Protein AF-A0A178DG53-F1 (afdb_monomer_lite)

Secondary structure (DSSP, 8-state):
-----PPPPP-----------------------S----SSPPP-EEEEEPTTSSSEEEEEEEEETTEEEEEEEE-TTT-BEEEE-HHHHTTSB---EEE-TTT-BEEETTB--EEEEEEETTEEEEEE-TTSSSSTTTS-TT--EEE--PBP--------HHHHHHHHHHH--

Structure (mmCIF, N/CA/C/O backbone):
data_AF-A0A178DG53-F1
#
_entry.id   AF-A0A178DG53-F1
#
loop_
_atom_site.group_PDB
_atom_site.id
_atom_site.type_symbol
_atom_site.label_atom_id
_atom_site.label_alt_id
_atom_site.label_comp_id
_atom_site.label_asym_id
_atom_site.label_entity_id
_atom_site.label_seq_id
_atom_site.pdbx_PDB_ins_code
_atom_site.Cartn_x
_atom_site.Cartn_y
_atom_site.Cartn_z
_atom_site.occupancy
_atom_site.B_iso_or_equiv
_atom_site.auth_seq_id
_atom_site.auth_comp_id
_atom_site.auth_asym_id
_atom_site.auth_atom_id
_atom_site.pdbx_PDB_model_num
ATOM 1 N N . MET A 1 1 ? 10.105 5.126 13.133 1.00 26.83 1 MET A N 1
ATOM 2 C CA . MET A 1 1 ? 10.006 5.869 11.864 1.00 26.83 1 MET A CA 1
ATOM 3 C C . MET A 1 1 ? 8.728 5.407 11.200 1.00 26.83 1 MET A C 1
ATOM 5 O O . MET A 1 1 ? 8.677 4.265 10.771 1.00 26.83 1 MET A O 1
ATOM 9 N N . THR A 1 2 ? 7.690 6.233 11.236 1.00 26.70 2 THR A N 1
ATOM 10 C CA . THR A 1 2 ? 6.465 6.024 10.452 1.00 26.70 2 THR A CA 1
ATOM 11 C C . THR A 1 2 ? 6.746 6.598 9.076 1.00 26.70 2 THR A C 1
ATOM 13 O O . THR A 1 2 ? 7.286 7.706 9.007 1.00 26.70 2 THR A O 1
ATOM 16 N N . VAL A 1 3 ? 6.483 5.857 8.002 1.00 31.55 3 VAL A N 1
ATOM 17 C CA . VAL A 1 3 ? 6.685 6.402 6.661 1.00 31.55 3 VAL A CA 1
ATOM 18 C C . VAL A 1 3 ? 5.470 6.153 5.795 1.00 31.55 3 VAL A C 1
ATOM 20 O O . VAL A 1 3 ? 5.107 5.017 5.520 1.00 31.55 3 VAL A O 1
ATOM 23 N N . GLN A 1 4 ? 4.865 7.266 5.397 1.00 36.03 4 GLN A N 1
ATOM 24 C CA . GLN A 1 4 ? 3.565 7.343 4.756 1.00 36.03 4 GLN A CA 1
ATOM 25 C C . GLN A 1 4 ? 3.711 7.171 3.243 1.00 36.03 4 GLN A C 1
ATOM 27 O O . GLN A 1 4 ? 4.538 7.824 2.602 1.00 36.03 4 GLN A O 1
ATOM 32 N N . LEU A 1 5 ? 2.898 6.288 2.668 1.00 36.00 5 LEU A N 1
ATOM 33 C CA . LEU A 1 5 ? 2.701 6.169 1.225 1.00 36.00 5 LEU A CA 1
ATOM 34 C C . LEU A 1 5 ? 1.644 7.196 0.794 1.00 36.00 5 LEU A C 1
ATOM 36 O O . LEU A 1 5 ? 0.471 7.051 1.128 1.00 36.00 5 LEU A O 1
ATOM 40 N N . TYR A 1 6 ? 2.060 8.241 0.070 1.00 51.16 6 TYR A N 1
ATOM 41 C CA . TYR A 1 6 ? 1.148 9.266 -0.448 1.00 51.16 6 TYR A CA 1
ATOM 42 C C . TYR A 1 6 ? 0.534 8.843 -1.788 1.00 51.16 6 TYR A C 1
ATOM 44 O O . TYR A 1 6 ? 1.242 8.456 -2.722 1.00 51.16 6 TYR A O 1
ATOM 52 N N . VAL A 1 7 ? -0.791 8.959 -1.880 1.00 41.72 7 VAL A N 1
ATOM 53 C CA . VAL A 1 7 ? -1.563 8.795 -3.116 1.00 41.72 7 VAL A CA 1
ATOM 54 C C . VAL A 1 7 ? -1.573 10.125 -3.864 1.00 41.72 7 VAL A C 1
ATOM 56 O O . VAL A 1 7 ? -1.939 11.155 -3.302 1.00 41.72 7 VAL A O 1
ATOM 59 N N . ASP A 1 8 ? -1.168 10.086 -5.134 1.00 30.34 8 ASP A N 1
ATOM 60 C CA . ASP A 1 8 ? -1.105 11.248 -6.022 1.00 30.34 8 ASP A CA 1
ATOM 61 C C . ASP A 1 8 ? -2.437 12.020 -6.043 1.00 30.34 8 ASP A C 1
ATOM 63 O O . ASP A 1 8 ? -3.517 11.429 -5.933 1.00 30.34 8 ASP A O 1
ATOM 67 N N . LYS A 1 9 ? -2.376 13.349 -6.191 1.00 33.81 9 LYS A N 1
ATOM 68 C CA . LYS A 1 9 ? -3.584 14.189 -6.167 1.00 33.81 9 LYS A CA 1
ATOM 69 C C . LYS A 1 9 ? -4.544 13.707 -7.262 1.00 33.81 9 LYS A C 1
ATOM 71 O O . LYS A 1 9 ? -4.149 13.690 -8.432 1.00 33.81 9 LYS A O 1
ATOM 76 N N . PRO A 1 10 ? -5.804 13.353 -6.945 1.00 31.05 10 PRO A N 1
ATOM 77 C CA . PRO A 1 10 ? -6.752 12.974 -7.977 1.00 31.05 10 PRO A CA 1
ATOM 78 C C . PRO A 1 10 ? -6.948 14.162 -8.919 1.00 31.05 10 PRO A C 1
ATOM 80 O O . PRO A 1 10 ? -7.412 15.229 -8.513 1.00 31.05 10 PRO A O 1
ATOM 83 N N . VAL A 1 11 ? -6.602 13.980 -10.195 1.00 33.19 11 VAL A N 1
ATOM 84 C CA . VAL A 1 11 ? -7.032 14.897 -11.251 1.00 33.19 11 VAL A CA 1
ATOM 85 C C . VAL A 1 11 ? -8.534 14.697 -11.394 1.00 33.19 11 VAL A C 1
ATOM 87 O O . VAL A 1 11 ? -8.992 13.788 -12.090 1.00 33.19 11 VAL A O 1
ATOM 90 N N . ALA A 1 12 ? -9.312 15.513 -10.686 1.00 29.75 12 ALA A N 1
ATOM 91 C CA . ALA A 1 12 ? -10.741 15.601 -10.907 1.00 29.75 12 ALA A CA 1
ATOM 92 C C . ALA A 1 12 ? -10.950 16.049 -12.358 1.00 29.75 12 ALA A C 1
ATOM 94 O O . ALA A 1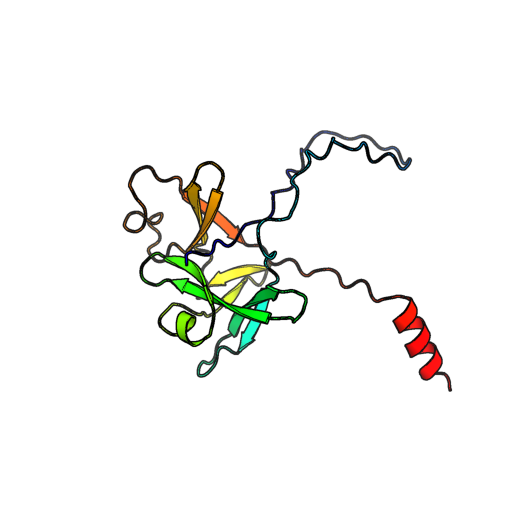 12 ? -10.722 17.207 -12.704 1.00 29.75 12 ALA A O 1
ATOM 95 N N . LYS A 1 13 ? -11.358 15.126 -13.234 1.00 29.92 13 LYS A N 1
ATOM 96 C CA . LYS A 1 13 ? -11.934 15.516 -14.519 1.00 29.92 13 LYS A CA 1
ATOM 97 C C . LYS A 1 13 ? -13.307 16.101 -14.216 1.00 29.92 13 LYS A C 1
ATOM 99 O O . LYS A 1 13 ? -14.271 15.350 -14.067 1.00 29.92 13 LYS A O 1
ATOM 104 N N . SER A 1 14 ? -13.385 17.423 -14.071 1.00 31.91 14 SER A N 1
ATOM 105 C CA . SER A 1 14 ? -14.669 18.113 -14.116 1.00 31.91 14 SER A CA 1
ATOM 106 C C . SER A 1 14 ? -15.311 17.823 -15.471 1.00 31.91 14 SER A C 1
ATOM 108 O O . SER A 1 14 ? -14.675 17.861 -16.526 1.00 31.91 14 SER A O 1
ATOM 110 N N . LYS A 1 15 ? -16.569 17.402 -15.415 1.00 34.69 15 LYS A N 1
ATOM 111 C CA . LYS A 1 15 ? -17.333 16.898 -16.546 1.00 34.69 15 LYS A CA 1
ATOM 112 C C . LYS A 1 15 ? -18.253 18.014 -17.020 1.00 34.69 15 LYS A C 1
ATOM 114 O O . LYS A 1 15 ? -19.454 17.903 -16.833 1.00 34.69 15 LYS A O 1
ATOM 119 N N . ASP A 1 16 ? -17.693 19.058 -17.623 1.00 32.97 16 ASP A N 1
ATOM 120 C CA . ASP A 1 16 ? -18.486 20.150 -18.191 1.00 32.97 16 ASP A CA 1
ATOM 121 C C . ASP A 1 16 ? -18.156 20.375 -19.674 1.00 32.97 16 ASP A C 1
ATOM 123 O O . ASP A 1 16 ? -17.147 20.965 -20.033 1.00 32.97 16 ASP A O 1
ATOM 127 N N . LEU A 1 17 ? -19.088 19.862 -20.485 1.00 33.03 17 LEU A N 1
ATOM 128 C CA . LEU A 1 17 ? -19.641 20.407 -21.731 1.00 33.03 17 LEU A CA 1
ATOM 129 C C . LEU A 1 17 ? -18.761 20.550 -22.992 1.00 33.03 17 LEU A C 1
ATOM 131 O O . LEU A 1 17 ? -17.672 21.102 -23.012 1.00 33.03 17 LEU A O 1
ATOM 135 N N . TYR A 1 18 ? -19.354 20.066 -24.088 1.00 38.34 18 TYR A N 1
ATOM 136 C CA . TYR A 1 18 ? -18.977 20.253 -25.487 1.00 38.34 18 TYR A CA 1
ATOM 137 C C . TYR A 1 18 ? -18.489 21.677 -25.814 1.00 38.34 18 TYR A C 1
ATOM 139 O O . TYR A 1 18 ? -19.268 22.623 -25.727 1.00 38.34 18 TYR A O 1
ATOM 147 N N . SER A 1 19 ? -17.278 21.793 -26.359 1.00 29.69 19 SER A N 1
ATOM 148 C CA . SER A 1 19 ? -17.009 22.705 -27.477 1.00 29.69 19 SER A CA 1
ATOM 149 C C . SER A 1 19 ? -15.801 22.209 -28.271 1.00 29.69 19 SER A C 1
ATOM 151 O O . SER A 1 19 ? -14.679 22.213 -27.767 1.00 29.69 19 SER A O 1
ATOM 153 N N . ASP A 1 20 ? -16.055 21.783 -29.509 1.00 41.28 20 ASP A N 1
ATOM 154 C CA . ASP A 1 20 ? -15.077 21.830 -30.599 1.00 41.28 20 ASP A CA 1
ATOM 155 C C . ASP A 1 20 ? -14.419 23.211 -30.610 1.00 41.28 20 ASP A C 1
ATOM 157 O O . ASP A 1 20 ? -15.155 24.189 -30.586 1.00 41.28 20 ASP A O 1
ATOM 161 N N . TYR A 1 21 ? -13.086 23.275 -30.624 1.00 32.78 21 TYR A N 1
ATOM 162 C CA . TYR A 1 21 ? -12.248 24.152 -31.457 1.00 32.78 21 TYR A CA 1
ATOM 163 C C . TYR A 1 21 ? -10.771 23.868 -31.129 1.00 32.78 21 TYR A C 1
ATOM 165 O O . TYR A 1 21 ? -10.319 24.045 -30.000 1.00 32.78 21 TYR A O 1
ATOM 173 N N . ASP A 1 22 ? -10.020 23.443 -32.145 1.00 42.69 22 ASP A N 1
ATOM 174 C CA . ASP A 1 22 ? -8.557 23.446 -32.168 1.00 42.69 22 ASP A CA 1
ATOM 175 C C . ASP A 1 22 ? -8.028 24.890 -32.100 1.00 42.69 22 ASP A C 1
ATOM 177 O O . ASP A 1 22 ? -8.204 25.626 -33.072 1.00 42.69 22 ASP A O 1
ATOM 181 N N . HIS A 1 23 ? -7.342 25.284 -31.019 1.00 43.16 23 HIS A N 1
ATOM 182 C CA . HIS A 1 23 ? -6.099 26.078 -31.076 1.00 43.16 23 HIS A CA 1
ATOM 183 C C . HIS A 1 23 ? -5.485 26.347 -29.687 1.00 43.16 23 HIS A C 1
ATOM 185 O O . HIS A 1 23 ? -6.093 26.985 -28.834 1.00 43.16 23 HIS A O 1
ATOM 191 N N . ASP A 1 24 ? -4.224 25.923 -29.587 1.00 36.84 24 ASP A N 1
ATOM 192 C CA . ASP A 1 24 ? -3.054 26.743 -29.238 1.00 36.84 24 ASP A CA 1
ATOM 193 C C . ASP A 1 24 ? -2.691 27.030 -27.769 1.00 36.84 24 ASP A C 1
ATOM 195 O O . ASP A 1 24 ? -3.513 27.318 -26.901 1.00 36.84 24 ASP A O 1
ATOM 199 N N . ASP A 1 25 ? -1.381 26.933 -27.546 1.00 45.12 25 ASP A N 1
ATOM 200 C CA . ASP A 1 25 ? -0.635 27.036 -26.299 1.00 45.12 25 ASP A CA 1
ATOM 201 C C . ASP A 1 25 ? -1.011 28.275 -25.470 1.00 45.12 25 ASP A C 1
ATOM 203 O O . ASP A 1 25 ? -0.624 29.403 -25.783 1.00 45.12 25 ASP A O 1
ATOM 207 N N . ASN A 1 26 ? -1.681 28.077 -24.332 1.00 33.91 26 ASN A N 1
ATOM 208 C CA . ASN A 1 26 ? -1.613 29.039 -23.234 1.00 33.91 26 ASN A CA 1
ATOM 209 C C . ASN A 1 26 ? -1.843 28.357 -21.883 1.00 33.91 26 ASN A C 1
ATOM 211 O O . ASN A 1 26 ? -2.934 28.371 -21.311 1.00 33.91 26 ASN A O 1
ATOM 215 N N . ASP A 1 27 ? -0.769 27.745 -21.391 1.00 39.91 27 ASP A N 1
ATOM 216 C CA . ASP A 1 27 ? -0.623 27.243 -20.030 1.00 39.91 27 ASP A CA 1
ATOM 217 C C . ASP A 1 27 ? -0.680 28.447 -19.064 1.00 39.91 27 ASP A C 1
ATOM 219 O O . ASP A 1 27 ? 0.328 29.092 -18.747 1.00 39.91 27 ASP A O 1
ATOM 223 N N . GLN A 1 28 ? -1.893 28.827 -18.653 1.00 35.84 28 GLN A N 1
ATOM 224 C CA . GLN A 1 28 ? -2.099 29.852 -17.636 1.00 35.84 28 GLN A CA 1
ATOM 225 C C . GLN A 1 28 ? -1.547 29.336 -16.307 1.00 35.84 28 GLN A C 1
ATOM 227 O O . GLN A 1 28 ? -2.169 28.546 -15.598 1.00 35.84 28 GLN A O 1
ATOM 232 N N . ARG A 1 29 ? -0.336 29.807 -15.996 1.00 39.06 29 ARG A N 1
ATOM 233 C CA . ARG A 1 29 ? 0.358 29.652 -14.718 1.00 39.06 29 ARG A CA 1
ATOM 234 C C . ARG A 1 29 ? -0.565 30.045 -13.566 1.00 39.06 29 ARG A C 1
ATOM 236 O O . ARG A 1 29 ? -0.737 31.226 -13.277 1.00 39.06 29 ARG A O 1
ATOM 243 N N . TYR A 1 30 ? -1.087 29.049 -12.863 1.00 41.66 30 TYR A N 1
ATOM 244 C CA . TYR A 1 30 ? -1.502 29.232 -11.481 1.00 41.66 30 TYR A CA 1
ATOM 245 C C . TYR A 1 30 ? -0.238 29.459 -10.655 1.00 41.66 30 TYR A C 1
ATOM 247 O O . TYR A 1 30 ? 0.687 28.648 -10.694 1.00 41.66 30 TYR A O 1
ATOM 255 N N . GLU A 1 31 ? -0.176 30.603 -9.977 1.00 36.62 31 GLU A N 1
ATOM 256 C CA . GLU A 1 31 ? 0.952 31.010 -9.149 1.00 36.62 31 GLU A CA 1
ATOM 257 C C . GLU A 1 31 ? 1.290 29.911 -8.138 1.00 36.62 31 GLU A C 1
ATOM 259 O O . GLU A 1 31 ? 0.572 29.640 -7.176 1.00 36.62 31 GLU A O 1
ATOM 264 N N . GLN A 1 32 ? 2.405 29.246 -8.420 1.00 39.06 32 GLN A N 1
ATOM 265 C CA . GLN A 1 32 ? 3.009 28.209 -7.613 1.00 39.06 32 GLN A CA 1
ATOM 266 C C . GLN A 1 32 ? 3.503 28.860 -6.321 1.00 39.06 32 GLN A C 1
ATOM 268 O O . GLN A 1 32 ? 4.565 29.482 -6.291 1.00 39.06 32 GLN A O 1
ATOM 273 N N . SER A 1 33 ? 2.705 28.767 -5.255 1.00 37.75 33 SER A N 1
ATOM 274 C CA . SER A 1 33 ? 3.128 29.161 -3.914 1.00 37.75 33 SER A CA 1
ATOM 275 C C . SER A 1 33 ? 4.429 28.431 -3.578 1.00 37.75 33 SER A C 1
ATOM 277 O O . SER A 1 33 ? 4.476 27.200 -3.576 1.00 37.75 33 SER A O 1
ATOM 279 N N . ALA A 1 34 ? 5.483 29.213 -3.359 1.00 45.88 34 ALA A N 1
ATOM 280 C CA . ALA A 1 34 ? 6.862 28.782 -3.217 1.00 45.88 34 ALA A CA 1
ATOM 281 C C . ALA A 1 34 ? 7.108 28.033 -1.897 1.00 45.88 34 ALA A C 1
ATOM 283 O O . ALA A 1 34 ? 7.603 28.617 -0.943 1.00 45.88 34 ALA A O 1
ATOM 284 N N . ASP A 1 35 ? 6.750 26.748 -1.869 1.00 45.16 35 ASP A N 1
ATOM 285 C CA . ASP A 1 35 ? 7.487 25.694 -1.156 1.00 45.16 35 ASP A CA 1
ATOM 286 C C . ASP A 1 35 ? 7.069 24.310 -1.701 1.00 45.16 35 ASP A C 1
ATOM 288 O O . ASP A 1 35 ? 6.507 23.459 -1.018 1.00 45.16 35 ASP A O 1
ATOM 292 N N . THR A 1 36 ? 7.226 24.105 -3.014 1.00 51.62 36 THR A N 1
ATOM 293 C CA . THR A 1 36 ? 6.789 22.879 -3.709 1.00 51.62 36 THR A CA 1
ATOM 294 C C . THR A 1 36 ? 7.914 21.858 -3.848 1.00 51.62 36 THR A C 1
ATOM 296 O O . THR A 1 36 ? 8.099 21.296 -4.929 1.00 51.62 36 THR A O 1
ATOM 299 N N . SER A 1 37 ? 8.700 21.625 -2.798 1.00 49.12 37 SER A N 1
ATOM 300 C CA . SER A 1 37 ? 9.499 20.397 -2.779 1.00 49.12 37 SER A CA 1
ATOM 301 C C . SER A 1 37 ? 8.526 19.234 -2.565 1.00 49.12 37 SER A C 1
ATOM 303 O O . SER A 1 37 ? 7.797 19.257 -1.571 1.00 49.12 37 SER A O 1
ATOM 305 N N . PRO A 1 38 ? 8.431 18.254 -3.485 1.00 56.22 38 PRO A N 1
ATOM 306 C CA . PRO A 1 38 ? 7.580 17.094 -3.263 1.00 56.22 38 PRO A CA 1
ATOM 307 C C . PRO A 1 38 ? 7.985 16.433 -1.944 1.00 56.22 38 PRO A C 1
ATOM 309 O O . PRO A 1 38 ? 9.160 16.155 -1.705 1.00 56.22 38 PRO A O 1
ATOM 312 N N . PHE A 1 39 ? 7.012 16.253 -1.053 1.00 63.56 39 PHE A N 1
ATOM 313 C CA . PHE A 1 39 ? 7.248 15.614 0.232 1.00 63.5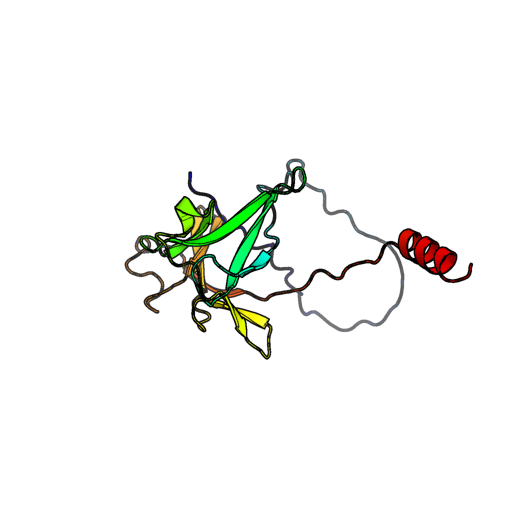6 39 PHE A CA 1
ATOM 314 C C . PHE A 1 39 ? 7.417 14.109 -0.002 1.00 63.56 39 PHE A C 1
ATOM 316 O O . PHE A 1 39 ? 6.445 13.400 -0.250 1.00 63.56 39 PHE A O 1
ATOM 323 N N . GLY A 1 40 ? 8.663 13.635 0.046 1.00 75.94 40 GLY A N 1
ATOM 324 C CA . GLY A 1 40 ? 9.004 12.222 -0.125 1.00 75.94 40 GLY A CA 1
ATOM 325 C C . GLY A 1 40 ? 9.249 11.786 -1.574 1.00 75.94 40 GLY A C 1
ATOM 326 O O . GLY A 1 40 ? 9.299 12.593 -2.503 1.00 75.94 40 GLY A O 1
ATOM 327 N N . HIS A 1 41 ? 9.456 10.478 -1.747 1.00 83.69 41 HIS A N 1
ATOM 328 C CA . HIS A 1 41 ? 9.710 9.839 -3.039 1.00 83.69 41 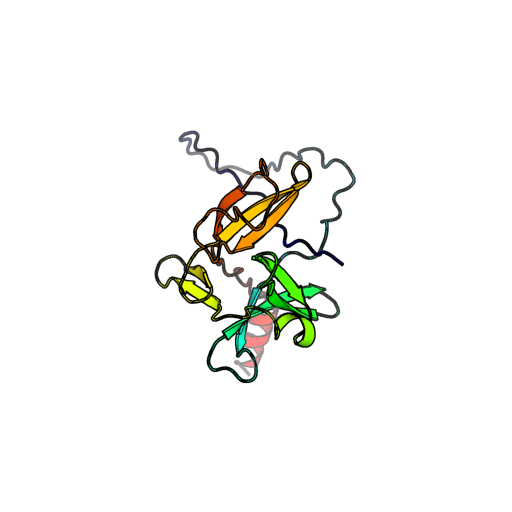HIS A CA 1
ATOM 329 C C . HIS A 1 41 ? 8.394 9.256 -3.602 1.00 83.69 41 HIS A C 1
ATOM 331 O O . HIS A 1 41 ? 7.716 8.516 -2.883 1.00 83.69 41 HIS A O 1
ATOM 337 N N . PRO A 1 42 ? 7.989 9.592 -4.844 1.00 86.56 42 PRO A N 1
ATOM 338 C CA . PRO A 1 42 ? 6.759 9.070 -5.433 1.00 86.56 42 PRO A CA 1
ATOM 339 C C . PRO A 1 42 ? 6.801 7.556 -5.630 1.00 86.56 42 PRO A C 1
ATOM 341 O O . PRO A 1 42 ? 7.740 7.028 -6.222 1.00 86.56 42 PRO A O 1
ATOM 344 N N . PHE A 1 43 ? 5.720 6.870 -5.257 1.00 87.81 43 PHE A N 1
ATOM 345 C CA . PHE A 1 43 ? 5.597 5.432 -5.474 1.00 87.81 43 PHE A CA 1
ATOM 346 C C . PHE A 1 43 ? 5.881 5.043 -6.937 1.00 87.81 43 PHE A C 1
ATOM 348 O O . PHE A 1 43 ? 5.229 5.520 -7.873 1.00 87.81 43 PHE A O 1
ATOM 355 N N . ALA A 1 44 ? 6.836 4.136 -7.135 1.00 88.19 44 ALA A N 1
ATOM 356 C CA . ALA A 1 44 ? 7.165 3.554 -8.430 1.00 88.19 44 ALA A CA 1
ATOM 357 C C . ALA A 1 44 ? 7.305 2.036 -8.273 1.00 88.19 44 ALA A C 1
ATOM 359 O O . ALA A 1 44 ? 8.394 1.504 -8.054 1.00 88.19 44 ALA A O 1
ATOM 360 N N . GLY A 1 45 ? 6.151 1.370 -8.333 1.00 90.31 45 GLY A N 1
ATOM 361 C CA . GLY A 1 45 ? 5.995 -0.042 -8.015 1.00 90.31 45 GLY A CA 1
ATOM 362 C C . GLY A 1 45 ? 6.510 -1.013 -9.081 1.00 90.31 45 GLY A C 1
ATOM 363 O O . GLY A 1 45 ? 6.256 -0.819 -10.271 1.00 90.31 45 GLY A O 1
ATOM 364 N N . TYR A 1 46 ? 7.130 -2.108 -8.643 1.00 91.69 46 TYR A N 1
ATOM 365 C CA . TYR A 1 46 ? 7.464 -3.281 -9.457 1.00 91.69 46 TYR A CA 1
ATOM 366 C C . TYR A 1 46 ? 7.075 -4.560 -8.715 1.00 91.69 46 TYR A C 1
ATOM 368 O O . TYR A 1 46 ? 7.225 -4.640 -7.496 1.00 91.69 46 TYR A O 1
ATOM 376 N N . PHE A 1 47 ? 6.629 -5.573 -9.454 1.00 94.81 47 PHE A N 1
ATOM 377 C CA . PHE A 1 47 ? 6.465 -6.922 -8.918 1.00 94.81 47 PHE A CA 1
ATOM 378 C C . PHE A 1 47 ? 7.789 -7.667 -9.053 1.00 94.81 47 PHE A C 1
ATOM 380 O O . PHE A 1 47 ? 8.415 -7.631 -10.114 1.00 94.81 47 PHE A O 1
ATOM 387 N N . LEU A 1 48 ? 8.231 -8.307 -7.975 1.00 96.38 48 LEU A N 1
ATOM 388 C CA . LEU A 1 48 ? 9.417 -9.159 -7.955 1.00 96.38 48 LEU A CA 1
ATOM 389 C C . LEU A 1 48 ? 9.093 -10.450 -7.197 1.00 96.38 48 LEU A C 1
ATOM 391 O O . LEU A 1 48 ? 8.338 -10.394 -6.226 1.00 96.38 48 LEU A O 1
ATOM 395 N N . PRO A 1 49 ? 9.692 -11.602 -7.552 1.00 97.81 49 PRO A N 1
ATOM 396 C CA . PRO A 1 49 ? 9.543 -12.824 -6.767 1.00 97.81 49 PRO A CA 1
ATOM 397 C C . PRO A 1 49 ? 9.895 -12.572 -5.299 1.00 97.81 49 PRO A C 1
ATOM 399 O O . PRO A 1 49 ? 11.014 -12.144 -4.995 1.00 97.81 49 PRO A O 1
ATOM 402 N N . TYR A 1 50 ? 8.952 -12.816 -4.384 1.00 97.38 50 TYR A N 1
ATOM 403 C CA . TYR A 1 50 ? 9.237 -12.633 -2.968 1.00 97.38 50 TYR A CA 1
ATOM 404 C C . TYR A 1 50 ? 10.084 -13.818 -2.482 1.00 97.38 50 TYR A C 1
ATOM 406 O O . TYR A 1 50 ? 9.702 -14.976 -2.699 1.00 97.38 50 TYR A O 1
ATOM 414 N N . PRO A 1 51 ? 11.242 -13.581 -1.849 1.00 96.06 51 PRO A N 1
ATOM 415 C CA . PRO A 1 51 ? 12.168 -14.661 -1.543 1.00 96.06 51 PRO A CA 1
ATOM 416 C C . PRO A 1 51 ? 11.571 -15.763 -0.661 1.00 96.06 51 PRO A C 1
ATOM 418 O O . PRO A 1 51 ? 10.807 -15.482 0.258 1.00 96.06 51 PRO A O 1
ATOM 421 N N . ASP A 1 52 ? 11.982 -17.007 -0.911 1.00 95.44 52 ASP A N 1
ATOM 422 C CA . ASP A 1 52 ? 11.529 -18.207 -0.186 1.00 95.44 52 ASP A CA 1
ATOM 423 C C . ASP A 1 52 ? 10.013 -18.465 -0.268 1.00 95.44 52 ASP A C 1
ATOM 425 O O . ASP A 1 52 ? 9.449 -19.231 0.515 1.00 95.44 52 ASP A O 1
ATOM 429 N N . THR A 1 53 ? 9.343 -17.867 -1.255 1.00 95.81 53 THR A N 1
ATOM 430 C CA . THR A 1 53 ? 7.922 -18.082 -1.538 1.00 95.81 53 THR A CA 1
ATOM 431 C C . THR A 1 53 ? 7.703 -18.421 -3.012 1.00 95.81 53 THR A C 1
ATOM 433 O O . THR A 1 53 ? 8.636 -18.438 -3.815 1.00 95.81 53 THR A O 1
ATOM 436 N N . LYS A 1 54 ? 6.457 -18.739 -3.372 1.00 96.62 54 LYS A N 1
ATOM 437 C CA . LYS A 1 54 ? 6.046 -19.007 -4.761 1.00 96.62 54 LYS A CA 1
ATOM 438 C C . LYS A 1 54 ? 5.313 -17.829 -5.407 1.00 96.62 54 LYS A C 1
ATOM 440 O O . LYS A 1 54 ? 4.842 -17.974 -6.530 1.00 96.62 54 LYS A O 1
ATOM 445 N N . TYR A 1 55 ? 5.167 -16.719 -4.689 1.00 97.00 55 TYR A N 1
ATOM 446 C CA . TYR A 1 55 ? 4.392 -15.565 -5.123 1.00 97.00 55 TYR A CA 1
ATOM 447 C C . TYR A 1 55 ? 5.292 -14.354 -5.381 1.00 97.00 55 TYR A C 1
ATOM 449 O O . TYR A 1 55 ? 6.471 -14.332 -5.016 1.00 97.00 55 TYR A O 1
ATOM 457 N N . GLU A 1 56 ? 4.718 -13.330 -6.004 1.00 97.12 56 GLU A N 1
ATOM 458 C CA . GLU A 1 56 ? 5.369 -12.038 -6.185 1.00 97.12 56 GLU A CA 1
ATOM 459 C C . GLU A 1 56 ? 5.052 -11.092 -5.023 1.00 97.12 56 GLU A C 1
ATOM 461 O O . GLU A 1 56 ? 3.925 -11.024 -4.521 1.00 97.12 56 GLU A O 1
ATOM 466 N N . GLY A 1 57 ? 6.083 -10.381 -4.580 1.00 97.88 57 GLY A N 1
ATOM 467 C CA . GLY A 1 57 ? 5.967 -9.237 -3.696 1.00 97.88 57 GLY A CA 1
ATOM 468 C C . GLY A 1 57 ? 5.966 -7.938 -4.497 1.00 97.88 57 GLY A C 1
ATOM 469 O O . GLY A 1 57 ? 6.362 -7.908 -5.663 1.00 97.88 57 GLY A O 1
ATOM 470 N N . LEU A 1 58 ? 5.573 -6.849 -3.847 1.00 97.50 58 LEU A N 1
ATOM 471 C CA . LEU A 1 58 ? 5.620 -5.507 -4.415 1.00 97.50 58 LEU A CA 1
ATOM 472 C C . LEU A 1 58 ? 6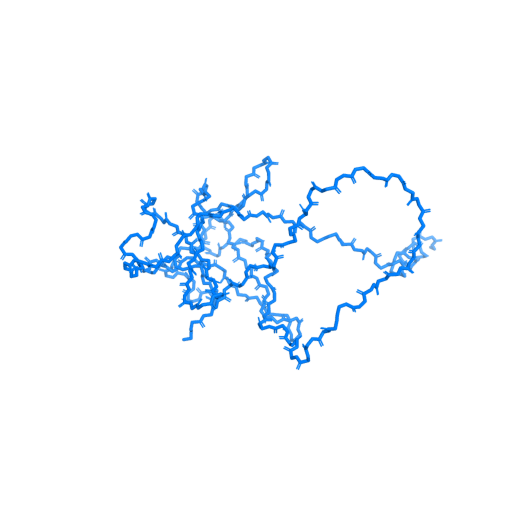.821 -4.752 -3.838 1.00 97.50 58 LEU A C 1
ATOM 474 O O . LEU A 1 58 ? 7.065 -4.790 -2.634 1.00 97.50 58 LEU A O 1
ATOM 478 N N . VAL A 1 59 ? 7.573 -4.056 -4.683 1.00 96.44 59 VAL A N 1
ATOM 479 C CA . VAL A 1 59 ? 8.629 -3.121 -4.268 1.00 96.44 59 VAL A CA 1
ATOM 480 C C . VAL A 1 59 ? 8.354 -1.741 -4.843 1.00 96.44 59 VAL A C 1
ATOM 482 O O . VAL A 1 59 ? 7.745 -1.645 -5.901 1.00 96.44 59 VAL A O 1
ATOM 485 N N . SER A 1 60 ? 8.840 -0.684 -4.197 1.00 94.00 60 SER A N 1
ATOM 486 C CA . SER A 1 60 ? 8.891 0.668 -4.769 1.00 94.00 60 SER A CA 1
ATOM 487 C C . SER A 1 60 ? 10.300 1.223 -4.687 1.00 94.00 60 SER A C 1
ATOM 489 O O . SER A 1 60 ? 11.041 0.891 -3.756 1.00 94.00 60 SER A O 1
ATOM 491 N N . THR A 1 61 ? 10.658 2.110 -5.616 1.00 91.88 61 THR A N 1
ATOM 492 C CA . THR A 1 61 ? 11.813 2.979 -5.386 1.00 91.88 61 THR A CA 1
ATOM 493 C C . THR A 1 61 ? 11.556 3.916 -4.205 1.00 91.88 61 THR A C 1
ATOM 495 O O . THR A 1 61 ? 10.408 4.237 -3.892 1.00 91.88 61 THR A O 1
ATOM 498 N N . ILE A 1 62 ? 12.639 4.281 -3.518 1.00 88.12 62 ILE A N 1
ATOM 499 C CA . ILE A 1 62 ? 12.666 5.267 -2.419 1.00 88.12 62 ILE A CA 1
ATOM 500 C C . ILE A 1 62 ? 13.677 6.398 -2.673 1.00 88.12 62 ILE A C 1
ATOM 502 O O . ILE A 1 62 ? 13.782 7.344 -1.899 1.00 88.12 62 ILE A O 1
ATOM 506 N N . SER A 1 63 ? 14.471 6.255 -3.731 1.00 87.38 63 SER A N 1
ATOM 507 C CA . SER A 1 63 ? 15.505 7.174 -4.189 1.00 87.38 63 SER A CA 1
ATOM 508 C C . SER A 1 63 ? 15.729 6.895 -5.669 1.00 87.38 63 SER A C 1
ATOM 510 O O . SER A 1 63 ? 15.715 5.727 -6.068 1.00 87.38 63 SER A O 1
ATOM 512 N N . ASP A 1 64 ? 15.930 7.944 -6.465 1.00 83.88 64 ASP A N 1
ATOM 513 C CA . ASP A 1 64 ? 16.241 7.811 -7.892 1.00 83.88 64 ASP A CA 1
ATOM 514 C C . ASP A 1 64 ? 17.754 7.661 -8.135 1.00 83.88 64 ASP A C 1
ATOM 516 O O . ASP A 1 64 ? 18.151 6.952 -9.058 1.00 83.88 64 ASP A O 1
ATOM 520 N N . ASP A 1 65 ? 18.598 8.268 -7.288 1.00 86.50 65 ASP A N 1
ATOM 521 C CA . ASP A 1 65 ? 20.061 8.212 -7.402 1.00 86.50 65 ASP A CA 1
ATOM 522 C C . ASP A 1 65 ? 20.764 8.241 -6.018 1.00 86.50 65 ASP A C 1
ATOM 524 O O . ASP A 1 65 ? 20.730 9.270 -5.339 1.00 86.50 65 ASP A O 1
ATOM 528 N N . PRO A 1 66 ? 21.385 7.132 -5.559 1.00 85.81 66 PRO A N 1
ATOM 529 C CA . PRO A 1 66 ? 21.356 5.819 -6.195 1.00 85.81 66 PRO A CA 1
ATOM 530 C C . PRO A 1 66 ? 19.939 5.223 -6.144 1.00 85.81 66 PRO A C 1
ATOM 532 O O . PRO A 1 66 ? 19.210 5.458 -5.169 1.00 85.81 66 PRO A O 1
ATOM 535 N N . PRO A 1 67 ? 19.540 4.430 -7.154 1.00 83.81 67 PRO A N 1
ATOM 536 C CA . PRO A 1 67 ? 18.248 3.769 -7.142 1.00 83.81 67 PRO A CA 1
ATOM 537 C C . PRO A 1 67 ? 18.211 2.736 -6.016 1.00 83.81 67 PRO A C 1
ATOM 539 O O . PRO A 1 67 ? 18.996 1.786 -5.990 1.00 83.81 67 PRO A O 1
ATOM 542 N N . MET A 1 68 ? 17.286 2.924 -5.081 1.00 90.31 68 MET A N 1
ATOM 543 C CA . MET A 1 68 ? 17.069 2.017 -3.954 1.00 90.31 68 MET A CA 1
ATOM 544 C C . MET A 1 68 ? 15.626 1.539 -3.952 1.00 90.31 68 MET A C 1
ATOM 546 O O . MET A 1 68 ? 14.718 2.335 -4.185 1.00 90.31 68 MET A O 1
ATOM 550 N N . LEU A 1 69 ? 15.427 0.252 -3.664 1.00 94.00 69 LEU A N 1
ATOM 551 C CA . LEU A 1 69 ? 14.119 -0.394 -3.603 1.00 94.00 69 LEU A CA 1
ATOM 552 C C . LEU A 1 69 ? 13.823 -0.857 -2.179 1.00 94.00 69 LEU A C 1
ATOM 554 O O . LEU A 1 69 ? 14.679 -1.468 -1.541 1.00 94.00 69 LEU A O 1
ATOM 558 N N . ASN A 1 70 ? 12.589 -0.643 -1.737 1.00 96.94 70 ASN A N 1
ATOM 559 C CA . ASN A 1 70 ? 12.046 -1.240 -0.523 1.00 96.94 70 ASN A CA 1
ATOM 560 C C . ASN A 1 70 ? 10.836 -2.113 -0.857 1.00 96.94 70 ASN A C 1
ATOM 562 O O . ASN A 1 70 ? 10.080 -1.813 -1.782 1.00 96.94 70 ASN A O 1
ATOM 566 N N . TRP A 1 71 ? 10.651 -3.182 -0.084 1.00 97.88 71 TRP A N 1
ATOM 567 C CA . TRP A 1 71 ? 9.456 -4.021 -0.143 1.00 97.88 71 TRP A CA 1
ATOM 568 C C . TRP A 1 71 ? 8.270 -3.269 0.421 1.00 97.88 71 TRP A C 1
ATOM 570 O O . TRP A 1 71 ? 8.412 -2.620 1.451 1.00 97.88 71 TRP A O 1
ATOM 580 N N . ILE A 1 72 ? 7.119 -3.415 -0.221 1.00 98.12 72 ILE A N 1
ATOM 581 C CA . ILE A 1 72 ? 5.820 -2.972 0.267 1.00 98.12 72 ILE A CA 1
ATOM 582 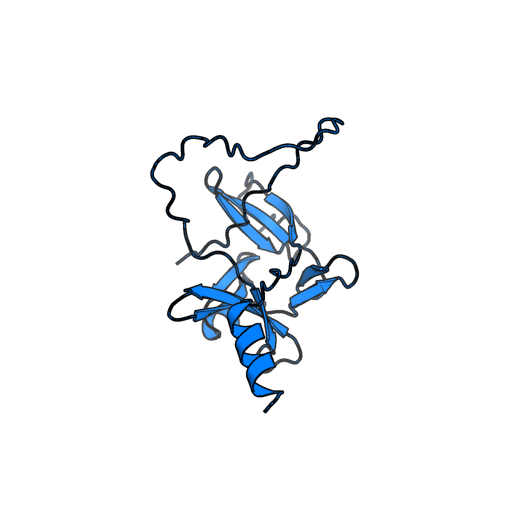C C . ILE A 1 72 ? 5.147 -4.147 0.973 1.00 98.12 72 ILE A C 1
ATOM 584 O O . ILE A 1 72 ? 5.130 -5.270 0.459 1.00 98.12 72 ILE A O 1
ATOM 588 N N . TYR A 1 73 ? 4.612 -3.903 2.161 1.00 98.12 73 TYR A N 1
ATOM 589 C CA . TYR A 1 73 ? 3.992 -4.929 2.993 1.00 98.12 73 TYR A CA 1
ATOM 590 C C . TYR A 1 73 ? 2.894 -4.328 3.867 1.00 98.12 73 TYR A C 1
ATOM 592 O O . TYR A 1 73 ? 2.902 -3.131 4.136 1.00 98.12 73 TYR A O 1
ATOM 600 N N . ILE A 1 74 ? 1.965 -5.160 4.336 1.00 98.38 74 ILE A N 1
ATOM 601 C CA . ILE A 1 74 ? 0.975 -4.752 5.337 1.00 98.38 74 ILE A CA 1
ATOM 602 C C . ILE A 1 74 ? 1.519 -5.086 6.711 1.00 98.38 74 ILE A C 1
ATOM 604 O O . ILE A 1 74 ? 1.801 -6.253 6.998 1.00 98.38 74 ILE A O 1
ATOM 608 N N . ASP A 1 75 ? 1.651 -4.084 7.571 1.00 97.94 75 ASP A N 1
ATOM 609 C CA . ASP A 1 75 ? 1.956 -4.310 8.977 1.00 97.94 75 ASP A CA 1
ATOM 610 C C . ASP A 1 75 ? 0.838 -5.144 9.613 1.00 97.94 75 ASP A C 1
ATOM 612 O O . ASP A 1 75 ? -0.310 -4.715 9.691 1.00 97.94 75 ASP A O 1
ATOM 616 N N . LYS A 1 76 ? 1.150 -6.350 10.091 1.00 96.75 76 LYS A N 1
ATOM 617 C CA . LYS A 1 76 ? 0.114 -7.268 10.599 1.00 96.75 76 LYS A CA 1
ATOM 618 C C . LYS A 1 76 ? -0.573 -6.781 11.880 1.00 96.75 76 LYS A C 1
ATOM 620 O O . LYS A 1 76 ? -1.577 -7.358 12.293 1.00 96.75 76 LYS A O 1
ATOM 625 N N . GLN A 1 77 ? 0.007 -5.798 12.569 1.00 95.62 77 GLN A N 1
ATOM 626 C CA . GLN A 1 77 ? -0.527 -5.262 13.816 1.00 95.62 77 GLN A CA 1
ATOM 627 C C . GLN A 1 77 ? -1.477 -4.105 13.513 1.00 95.62 77 GLN A C 1
ATOM 629 O O . GLN A 1 77 ? -2.614 -4.133 13.992 1.00 95.62 77 GLN A O 1
ATOM 634 N N . THR A 1 78 ? -1.028 -3.141 12.701 1.00 95.69 78 THR A N 1
ATOM 635 C CA . THR A 1 78 ? -1.762 -1.893 12.420 1.00 95.69 78 THR A CA 1
ATOM 636 C C . THR A 1 78 ? -2.582 -1.915 11.137 1.00 95.69 78 THR A C 1
ATOM 638 O O . THR A 1 78 ? -3.466 -1.081 10.992 1.00 95.69 78 THR A O 1
ATOM 641 N N . TYR A 1 79 ? -2.299 -2.844 10.226 1.00 97.94 79 TYR A N 1
ATOM 642 C CA . TYR A 1 79 ? -2.855 -2.912 8.870 1.00 97.94 79 TYR A CA 1
ATOM 643 C C . TYR A 1 79 ? -2.454 -1.764 7.936 1.00 97.94 79 TYR A C 1
ATOM 645 O O . TYR A 1 79 ? -2.956 -1.656 6.820 1.00 97.94 79 TYR A O 1
ATOM 653 N N . GLU A 1 80 ? -1.494 -0.944 8.351 1.00 97.62 80 GLU A N 1
ATOM 654 C CA . GLU A 1 80 ? -0.898 0.091 7.510 1.00 97.62 80 GLU A CA 1
ATOM 655 C C . GLU A 1 80 ? -0.077 -0.556 6.386 1.00 97.62 80 GLU A C 1
ATOM 657 O O . GLU A 1 80 ? 0.709 -1.483 6.624 1.00 97.62 80 GLU A O 1
ATOM 662 N N . VAL A 1 81 ? -0.222 -0.047 5.161 1.00 97.50 81 VAL A N 1
ATOM 663 C CA . VAL A 1 81 ? 0.695 -0.365 4.066 1.00 97.50 81 VAL A CA 1
ATOM 664 C C . VAL A 1 81 ? 1.999 0.376 4.336 1.00 97.50 81 VAL A C 1
ATOM 666 O O . VAL A 1 81 ? 2.057 1.602 4.290 1.00 97.50 81 VAL A O 1
ATOM 669 N N . LYS A 1 82 ? 3.063 -0.375 4.599 1.00 96.31 82 LYS A N 1
ATOM 670 C CA . LYS A 1 82 ? 4.400 0.139 4.888 1.00 96.31 82 LYS A CA 1
ATOM 671 C C . LYS A 1 82 ? 5.382 -0.271 3.815 1.00 96.31 82 LYS A C 1
ATOM 673 O O . LYS A 1 82 ? 5.103 -1.103 2.950 1.00 96.31 82 LYS A O 1
ATOM 678 N N . TYR A 1 83 ? 6.576 0.297 3.916 1.00 95.69 83 TYR A N 1
ATOM 679 C CA . TYR A 1 83 ? 7.703 -0.128 3.118 1.00 95.69 83 TYR A CA 1
ATOM 680 C C . TYR A 1 83 ? 8.979 -0.257 3.948 1.00 95.69 83 TYR A C 1
ATOM 682 O O . TYR A 1 83 ? 9.142 0.400 4.975 1.00 95.69 83 TYR A O 1
ATOM 690 N N . GLY A 1 84 ? 9.900 -1.114 3.518 1.00 95.81 84 GLY A N 1
ATOM 691 C CA . GLY A 1 84 ? 11.160 -1.313 4.230 1.00 95.81 84 GLY A CA 1
ATOM 692 C C . GLY A 1 84 ? 12.059 -2.377 3.623 1.00 95.81 84 GLY A C 1
ATOM 693 O O . GLY A 1 84 ? 11.802 -2.908 2.537 1.00 95.81 84 GLY A O 1
ATOM 694 N N . LEU A 1 85 ? 13.129 -2.698 4.348 1.00 96.44 85 LEU A N 1
ATOM 695 C CA . LEU A 1 85 ? 14.016 -3.786 3.969 1.00 96.44 85 LEU A CA 1
ATOM 696 C C . LEU A 1 85 ? 13.299 -5.124 4.152 1.00 96.44 85 LEU A C 1
ATOM 698 O O . LEU A 1 85 ? 12.299 -5.247 4.861 1.00 96.44 85 LEU A O 1
ATOM 702 N N . ARG A 1 86 ? 13.855 -6.177 3.549 1.00 95.81 86 ARG A N 1
ATOM 703 C CA . ARG A 1 86 ? 13.294 -7.528 3.669 1.00 95.81 86 ARG A CA 1
ATOM 704 C C . ARG A 1 86 ? 13.122 -7.963 5.129 1.00 95.81 86 ARG A C 1
ATOM 706 O O . ARG A 1 86 ? 12.125 -8.597 5.446 1.00 95.81 86 ARG A O 1
ATOM 713 N N . VAL A 1 87 ? 14.080 -7.634 5.997 1.00 96.94 87 VAL A N 1
ATOM 714 C CA . VAL A 1 87 ? 14.043 -8.018 7.418 1.00 96.94 87 VAL A CA 1
ATOM 715 C C . VAL A 1 87 ? 12.849 -7.404 8.160 1.00 96.94 87 VAL A C 1
ATOM 717 O O . VAL A 1 87 ? 12.304 -8.044 9.054 1.00 96.94 87 VAL A O 1
ATOM 720 N N . ASP A 1 88 ? 12.401 -6.220 7.736 1.00 95.88 88 ASP A N 1
ATOM 721 C CA . ASP A 1 88 ? 11.239 -5.525 8.301 1.00 95.88 88 ASP A CA 1
ATOM 722 C C . ASP A 1 88 ? 9.927 -6.042 7.693 1.00 95.88 88 ASP A C 1
ATOM 724 O O . ASP A 1 88 ? 8.909 -6.156 8.376 1.00 95.88 88 ASP A O 1
ATOM 728 N N . ALA A 1 89 ? 9.955 -6.395 6.405 1.00 97.12 89 ALA A N 1
ATOM 729 C CA . ALA A 1 89 ? 8.796 -6.891 5.669 1.00 97.12 89 ALA A CA 1
ATOM 730 C C . ALA A 1 89 ? 8.444 -8.349 6.013 1.00 97.12 89 ALA A C 1
ATOM 732 O O . ALA A 1 89 ? 7.282 -8.675 6.213 1.00 97.12 89 ALA A O 1
ATOM 733 N N . GLN A 1 90 ? 9.435 -9.235 6.121 1.00 97.31 90 GLN A N 1
ATOM 734 C CA . GLN A 1 90 ? 9.242 -10.677 6.316 1.00 97.31 90 GLN A CA 1
ATOM 735 C C . GLN A 1 90 ? 8.343 -11.087 7.505 1.00 97.31 90 GLN A C 1
ATOM 737 O O . GLN A 1 90 ? 7.614 -12.069 7.363 1.00 97.31 90 GLN A O 1
ATOM 742 N N . PRO A 1 91 ? 8.356 -10.424 8.681 1.00 97.62 91 PRO A N 1
ATOM 743 C CA . PRO A 1 91 ? 7.452 -10.786 9.777 1.00 97.62 91 PRO A CA 1
ATOM 744 C C . PRO A 1 91 ? 5.992 -10.343 9.566 1.00 97.62 91 PRO A C 1
ATOM 746 O O . PRO A 1 91 ? 5.165 -10.617 10.444 1.00 97.62 91 PRO A O 1
ATOM 749 N N . ASN A 1 92 ? 5.695 -9.650 8.465 1.00 98.19 92 ASN A N 1
ATOM 750 C CA . ASN A 1 92 ? 4.428 -9.008 8.121 1.00 98.19 92 ASN A CA 1
ATOM 751 C C . ASN A 1 92 ? 3.779 -9.668 6.884 1.00 98.19 92 ASN A C 1
ATOM 753 O O . ASN A 1 92 ? 4.225 -10.725 6.439 1.00 98.19 92 ASN A O 1
ATOM 757 N N . MET A 1 93 ? 2.697 -9.095 6.344 1.00 98.19 93 MET A N 1
ATOM 758 C CA . MET A 1 93 ? 2.028 -9.652 5.159 1.00 98.19 93 MET A CA 1
ATOM 759 C C . MET A 1 93 ? 2.662 -9.083 3.889 1.00 98.19 93 MET A C 1
ATOM 761 O O . MET A 1 93 ? 2.564 -7.889 3.608 1.00 98.19 93 MET A O 1
ATOM 765 N N . THR A 1 94 ? 3.329 -9.938 3.122 1.00 98.12 94 THR A N 1
ATOM 766 C CA . THR A 1 94 ? 4.186 -9.527 1.996 1.00 98.12 94 THR A CA 1
ATOM 767 C C . THR A 1 94 ? 3.649 -9.912 0.626 1.00 98.12 94 THR A C 1
ATOM 769 O O . THR A 1 94 ? 4.326 -9.698 -0.377 1.00 98.12 94 THR A O 1
ATOM 772 N N . GLY A 1 95 ? 2.453 -10.484 0.572 1.00 96.56 95 GLY A N 1
ATOM 773 C CA . GLY A 1 95 ? 1.821 -10.941 -0.652 1.00 96.56 95 GLY A CA 1
ATOM 774 C C . GLY A 1 95 ? 0.887 -12.126 -0.396 1.00 96.56 95 GLY A C 1
ATOM 775 O O . GLY A 1 95 ? 0.694 -12.501 0.764 1.00 96.56 95 GLY A O 1
ATOM 776 N N . PRO A 1 96 ? 0.360 -12.741 -1.466 1.00 97.88 96 PRO A N 1
ATOM 777 C CA . PRO A 1 96 ? 0.646 -12.428 -2.873 1.00 97.88 96 PRO A CA 1
ATOM 778 C C . PRO A 1 96 ? 0.165 -11.033 -3.285 1.00 97.88 96 PRO A C 1
ATOM 780 O O . PRO A 1 96 ? -0.986 -10.693 -3.029 1.00 97.88 96 PRO A O 1
ATOM 783 N N . TRP A 1 97 ? 1.020 -10.234 -3.924 1.00 97.69 97 TRP A N 1
ATOM 784 C CA . TRP A 1 97 ? 0.578 -9.019 -4.613 1.00 97.69 97 TRP A CA 1
ATOM 785 C C . TRP A 1 97 ? 0.268 -9.358 -6.070 1.00 97.69 97 TRP A C 1
ATOM 787 O O . TRP A 1 97 ? 1.049 -10.056 -6.712 1.00 97.69 97 TRP A O 1
ATOM 797 N N . ASP A 1 98 ? -0.844 -8.854 -6.597 1.00 96.12 98 ASP A N 1
ATOM 798 C CA . ASP A 1 98 ? -1.229 -9.036 -8.003 1.00 96.12 98 ASP A CA 1
ATOM 799 C C . ASP A 1 98 ? -2.148 -7.887 -8.455 1.00 96.12 98 ASP A C 1
ATOM 801 O O . ASP A 1 98 ? -2.398 -6.936 -7.709 1.00 96.12 98 ASP A O 1
ATOM 805 N N . CYS A 1 99 ? -2.653 -7.943 -9.681 1.00 94.88 99 CYS A N 1
ATOM 806 C CA . CYS A 1 99 ? -3.737 -7.104 -10.156 1.00 94.88 99 CYS A CA 1
ATOM 807 C C . CYS A 1 99 ? -4.855 -7.946 -10.782 1.00 94.88 99 CYS A C 1
ATOM 809 O O . CYS A 1 99 ? -4.617 -8.980 -11.409 1.00 94.88 99 CYS A O 1
ATOM 811 N N . THR A 1 100 ? -6.093 -7.463 -10.707 1.00 93.25 100 THR A N 1
ATOM 812 C CA . THR A 1 100 ? -7.201 -8.084 -11.433 1.00 93.25 100 THR A CA 1
ATOM 813 C C . THR A 1 100 ? -6.959 -8.074 -12.939 1.00 93.25 100 THR A C 1
ATOM 815 O O . THR A 1 100 ? -6.429 -7.123 -13.517 1.00 93.25 100 THR A O 1
ATOM 818 N N . ARG A 1 101 ? -7.385 -9.153 -13.608 1.00 88.50 101 ARG A N 1
ATOM 819 C CA . ARG A 1 101 ? -7.123 -9.366 -15.042 1.00 88.50 101 ARG A CA 1
ATOM 820 C C . ARG A 1 101 ? -7.795 -8.353 -15.967 1.00 88.50 101 ARG A C 1
ATOM 822 O O . ARG A 1 101 ? -7.324 -8.173 -17.082 1.00 88.50 101 ARG A O 1
ATOM 829 N N . GLN A 1 102 ? -8.929 -7.790 -15.554 1.00 87.25 102 GLN A N 1
ATOM 830 C CA . GLN A 1 102 ? -9.754 -6.930 -16.408 1.00 87.25 102 GLN A CA 1
ATOM 831 C C . GLN A 1 102 ? -9.341 -5.463 -16.282 1.00 87.25 102 GLN A C 1
ATOM 833 O O . GLN A 1 102 ? -9.041 -4.830 -17.290 1.00 87.25 102 GLN A O 1
ATOM 838 N N . ASP A 1 103 ? -9.262 -4.964 -15.047 1.00 84.12 103 ASP A N 1
ATOM 839 C CA . ASP A 1 103 ? -9.113 -3.530 -14.773 1.00 84.12 103 ASP A CA 1
ATOM 840 C C . ASP A 1 103 ? -7.741 -3.152 -14.200 1.00 84.12 103 ASP A C 1
ATOM 842 O O . ASP A 1 103 ? -7.467 -1.980 -13.947 1.00 84.12 103 ASP A O 1
ATOM 846 N N . HIS A 1 104 ? -6.852 -4.132 -14.009 1.00 91.19 104 HIS A N 1
ATOM 847 C CA . HIS A 1 104 ? -5.539 -3.940 -13.392 1.00 91.19 104 HIS A CA 1
ATOM 848 C C . HIS A 1 104 ? -5.619 -3.259 -12.010 1.00 91.19 104 HIS A C 1
ATOM 850 O O . HIS A 1 104 ? -4.745 -2.463 -11.644 1.00 91.19 104 HIS A O 1
ATOM 856 N N . ARG A 1 105 ? -6.670 -3.560 -11.239 1.00 94.56 105 ARG A N 1
ATOM 857 C CA . ARG A 1 105 ? -6.802 -3.101 -9.852 1.00 94.56 105 ARG A CA 1
ATOM 858 C C . ARG A 1 105 ? -5.927 -3.963 -8.952 1.00 94.56 105 ARG A C 1
ATOM 860 O O . ARG A 1 105 ? -5.948 -5.182 -9.083 1.00 94.56 105 ARG A O 1
ATOM 867 N N . MET A 1 106 ? -5.135 -3.336 -8.091 1.00 95.69 106 MET A N 1
ATOM 868 C CA . MET A 1 106 ? -4.213 -4.009 -7.179 1.00 95.69 106 MET A CA 1
ATOM 869 C C . MET A 1 106 ? -4.982 -4.905 -6.212 1.00 95.69 106 MET A C 1
ATOM 871 O O . MET A 1 106 ? -6.006 -4.498 -5.668 1.00 95.69 106 MET A O 1
ATOM 875 N N . THR A 1 107 ? -4.433 -6.082 -5.947 1.00 97.50 107 THR A N 1
ATOM 876 C CA . THR A 1 107 ? -4.942 -7.030 -4.958 1.00 97.50 107 THR A CA 1
ATOM 877 C C . THR A 1 107 ? -3.822 -7.488 -4.039 1.00 97.50 107 THR A C 1
ATOM 879 O O . THR A 1 107 ? -2.691 -7.685 -4.495 1.00 97.50 107 THR A O 1
ATOM 882 N N . LEU A 1 108 ? -4.160 -7.744 -2.780 1.00 97.88 108 LEU A N 1
ATOM 883 C CA . LEU A 1 108 ? -3.346 -8.530 -1.862 1.00 97.88 108 LEU A CA 1
ATOM 884 C C . LEU A 1 108 ? -4.110 -9.809 -1.521 1.00 97.88 108 LEU A C 1
ATOM 886 O O . LEU A 1 108 ? -5.280 -9.750 -1.157 1.00 97.88 108 LEU A O 1
ATOM 890 N N . ASP A 1 109 ? -3.459 -10.957 -1.692 1.00 96.38 109 ASP A N 1
ATOM 891 C CA . ASP A 1 109 ? -4.064 -12.284 -1.518 1.00 96.38 109 ASP A CA 1
ATOM 892 C C . ASP A 1 109 ? -5.387 -12.452 -2.294 1.00 96.38 109 ASP A C 1
ATOM 894 O O . ASP A 1 109 ? -6.358 -13.048 -1.838 1.00 96.38 109 ASP A O 1
ATOM 898 N N . GLY A 1 110 ? -5.435 -11.873 -3.500 1.00 96.31 110 GLY A N 1
ATOM 899 C CA . GLY A 1 110 ? -6.600 -11.927 -4.385 1.00 96.31 110 GLY A CA 1
ATOM 900 C C . GLY A 1 110 ? -7.763 -11.007 -3.997 1.00 96.31 110 GLY A C 1
ATOM 901 O O . GLY A 1 110 ? -8.814 -11.091 -4.632 1.00 96.31 110 GLY A O 1
ATOM 902 N N . TRP A 1 111 ? -7.591 -10.122 -3.011 1.00 97.38 111 TRP A N 1
ATOM 903 C CA . TRP A 1 111 ? -8.632 -9.206 -2.549 1.00 97.38 111 TRP A CA 1
ATOM 904 C C . TRP A 1 111 ? -8.230 -7.725 -2.652 1.00 97.38 111 TRP A C 1
ATOM 906 O O . TRP A 1 111 ? -7.062 -7.362 -2.514 1.00 97.38 111 TRP A O 1
ATOM 916 N N . GLU A 1 112 ? -9.216 -6.863 -2.916 1.00 96.50 112 GLU A N 1
ATOM 917 C CA . GLU A 1 112 ? -9.075 -5.411 -3.109 1.00 96.50 112 GLU A CA 1
ATOM 918 C C . GLU A 1 112 ? -9.465 -4.620 -1.839 1.00 96.50 112 GLU A C 1
ATOM 920 O O . GLU A 1 112 ? -10.113 -3.584 -1.925 1.00 96.50 112 GLU A O 1
ATOM 925 N N . GLY A 1 113 ? -9.093 -5.103 -0.650 1.00 96.94 113 GLY A N 1
ATOM 926 C CA . GLY A 1 113 ? -9.477 -4.522 0.649 1.00 96.94 113 GLY A CA 1
ATOM 927 C C . GLY A 1 113 ? -8.729 -3.243 1.051 1.00 96.94 113 GLY A C 1
ATOM 928 O O . GLY A 1 113 ? -8.382 -3.076 2.217 1.00 96.94 113 GLY A O 1
ATOM 929 N N . PHE A 1 114 ? -8.388 -2.357 0.111 1.00 98.06 114 PHE A N 1
ATOM 930 C CA . PHE A 1 114 ? -7.613 -1.152 0.423 1.00 98.06 114 PHE A CA 1
ATOM 931 C C . PHE A 1 114 ? -8.493 -0.025 0.962 1.00 98.06 114 PHE A C 1
ATOM 933 O O . PHE A 1 114 ? -9.554 0.290 0.425 1.00 98.06 114 PHE A O 1
ATOM 940 N N . VAL A 1 115 ? -7.991 0.653 1.990 1.00 97.94 115 VAL A N 1
ATOM 941 C CA . VAL A 1 115 ? -8.623 1.842 2.565 1.00 97.94 115 VAL A CA 1
ATOM 942 C C . VAL A 1 115 ? -7.581 2.934 2.784 1.00 97.94 115 VAL A C 1
ATOM 944 O O . VAL A 1 115 ? -6.389 2.658 2.916 1.00 97.94 115 VAL A O 1
ATOM 947 N N . VAL A 1 116 ? -8.011 4.189 2.839 1.00 97.06 116 VAL A N 1
ATOM 948 C CA . VAL A 1 116 ? -7.177 5.309 3.287 1.00 97.06 116 VAL A CA 1
ATOM 949 C C . VAL A 1 116 ? -7.680 5.842 4.617 1.00 97.06 116 VAL A C 1
ATOM 951 O O . VAL A 1 116 ? -8.883 6.011 4.816 1.00 97.06 116 VAL A O 1
ATOM 954 N N . VAL A 1 117 ? -6.742 6.127 5.513 1.00 95.88 117 VAL A N 1
ATOM 955 C CA . VAL A 1 117 ? -6.983 6.641 6.863 1.00 95.88 117 VAL A CA 1
ATOM 956 C C . VAL A 1 117 ? -6.414 8.052 6.950 1.00 95.88 117 VAL A C 1
ATOM 958 O O . VAL A 1 117 ? -5.262 8.274 6.577 1.00 95.88 117 VAL A O 1
ATOM 961 N N . GLU A 1 118 ? -7.207 9.015 7.418 1.00 93.94 118 GLU A N 1
ATOM 962 C CA . GLU A 1 118 ? -6.716 10.373 7.684 1.00 93.94 118 GLU A CA 1
ATOM 963 C C . GLU A 1 118 ? -5.981 10.399 9.033 1.00 93.94 118 GLU A C 1
ATOM 965 O O . GLU A 1 118 ? -6.613 10.399 10.089 1.00 93.94 118 GLU A O 1
ATOM 970 N N . GLU A 1 119 ? -4.646 10.395 8.999 1.00 86.50 119 GLU A N 1
ATOM 971 C CA . GLU A 1 119 ? -3.801 10.390 10.205 1.00 86.50 119 GLU A CA 1
ATOM 972 C C . GLU A 1 119 ? -3.619 11.795 10.796 1.00 86.50 119 GLU A C 1
ATOM 974 O O . GLU A 1 119 ? -3.474 11.956 12.007 1.00 86.50 119 GLU A O 1
ATOM 979 N N . ASP A 1 120 ? -3.646 12.814 9.938 1.00 86.38 120 ASP A N 1
ATOM 980 C CA . ASP A 1 120 ? -3.657 14.233 10.297 1.00 86.38 120 ASP A CA 1
ATOM 981 C C . ASP A 1 120 ? -4.461 14.998 9.233 1.00 86.38 120 ASP A C 1
ATOM 983 O O . ASP A 1 120 ? -4.762 14.473 8.162 1.00 86.38 120 ASP A O 1
ATOM 987 N N . ARG A 1 121 ? -4.832 16.248 9.496 1.00 85.88 121 ARG A N 1
ATOM 988 C CA . ARG A 1 121 ? -5.702 17.055 8.638 1.00 85.88 121 ARG A CA 1
ATOM 989 C C . ARG A 1 121 ? -5.152 17.161 7.210 1.00 85.88 121 ARG A C 1
ATOM 991 O O . ARG A 1 121 ? -4.222 17.922 6.944 1.00 85.88 121 ARG A O 1
ATOM 998 N N . GLY A 1 122 ? -5.798 16.466 6.272 1.00 81.31 122 GLY A N 1
ATOM 999 C CA . GLY A 1 122 ? -5.397 16.408 4.864 1.00 81.31 122 GLY A CA 1
ATOM 1000 C C . GLY A 1 122 ? -4.253 15.437 4.550 1.00 81.31 122 GLY A C 1
ATOM 1001 O O . GLY A 1 122 ? -3.835 15.371 3.393 1.00 81.31 122 GLY A O 1
ATOM 1002 N N . LEU A 1 123 ? -3.772 14.680 5.536 1.00 85.81 123 LEU A N 1
ATOM 1003 C CA . LEU A 1 123 ? -2.715 13.686 5.405 1.00 85.81 123 LEU A CA 1
ATOM 1004 C C . LEU A 1 123 ? -3.313 12.284 5.512 1.00 85.81 123 LEU A C 1
ATOM 1006 O O . LEU A 1 123 ? -3.846 11.893 6.548 1.00 85.81 123 LEU A O 1
ATOM 1010 N N . TRP A 1 124 ? -3.215 11.540 4.417 1.00 92.81 124 TRP A N 1
ATOM 1011 C CA . TRP A 1 124 ? -3.822 10.224 4.278 1.00 92.81 124 TRP A CA 1
ATOM 1012 C C . TRP A 1 124 ? -2.744 9.164 4.133 1.00 92.81 124 TRP A C 1
ATOM 1014 O O . TRP A 1 124 ? -1.805 9.340 3.355 1.00 92.81 124 TRP A O 1
ATOM 1024 N N . ALA A 1 125 ? -2.916 8.061 4.846 1.00 93.00 125 ALA A N 1
ATOM 1025 C CA . ALA A 1 125 ? -2.082 6.878 4.734 1.00 93.00 125 ALA A CA 1
ATOM 1026 C C . ALA A 1 125 ? -2.915 5.703 4.218 1.00 93.00 125 ALA A C 1
ATOM 1028 O O . ALA A 1 125 ? -4.120 5.613 4.461 1.00 93.00 125 ALA A O 1
ATOM 1029 N N . LEU A 1 126 ? -2.268 4.820 3.464 1.00 97.00 126 LEU A N 1
ATOM 1030 C CA . LEU A 1 126 ? -2.895 3.645 2.875 1.00 97.00 126 LEU A CA 1
ATOM 1031 C C . LEU A 1 126 ? -2.842 2.475 3.862 1.00 97.00 126 LEU A C 1
ATOM 1033 O O . LEU A 1 126 ? -1.798 2.197 4.446 1.00 97.00 126 LEU A O 1
ATOM 1037 N N . TYR A 1 127 ? -3.958 1.777 4.016 1.00 98.25 127 TYR A N 1
ATOM 1038 C CA . TYR A 1 127 ? -4.131 0.605 4.869 1.00 98.25 127 TYR A CA 1
ATOM 1039 C C . TYR A 1 127 ? -4.814 -0.520 4.072 1.00 98.25 127 TYR A C 1
ATOM 1041 O O . TYR A 1 127 ? -5.322 -0.299 2.967 1.00 98.25 127 TYR A O 1
ATOM 1049 N N . PHE A 1 128 ? -4.825 -1.729 4.629 1.00 98.19 128 PHE A N 1
ATOM 1050 C CA . PHE A 1 128 ? -5.542 -2.881 4.083 1.00 98.19 128 PHE A CA 1
ATOM 1051 C C . PHE A 1 128 ? -6.463 -3.480 5.146 1.00 98.19 128 PHE A C 1
ATOM 1053 O O . PHE A 1 128 ? -5.999 -3.962 6.173 1.00 98.19 128 PHE A O 1
ATOM 1060 N N . ASP A 1 129 ? -7.766 -3.436 4.922 1.00 97.94 129 ASP A N 1
ATOM 1061 C CA . ASP A 1 129 ? -8.777 -3.838 5.893 1.00 97.94 129 ASP A CA 1
ATOM 1062 C C . ASP A 1 129 ? -8.912 -5.360 5.994 1.00 97.94 129 ASP A C 1
ATOM 1064 O O . ASP A 1 129 ? -9.896 -5.921 5.550 1.00 97.94 129 ASP A O 1
ATOM 1068 N N . CYS A 1 130 ? -7.928 -6.062 6.564 1.00 96.12 130 CYS A N 1
ATOM 1069 C CA . CYS A 1 130 ? -7.906 -7.534 6.576 1.00 96.12 130 CYS A CA 1
ATOM 1070 C C . CYS A 1 130 ? -9.174 -8.200 7.151 1.00 96.12 130 CYS A C 1
ATOM 1072 O O . CYS A 1 130 ? -9.423 -9.363 6.838 1.00 96.12 130 CYS A O 1
ATOM 1074 N N . ASP A 1 131 ? -9.915 -7.499 8.014 1.00 96.56 131 ASP A N 1
ATOM 1075 C CA . ASP A 1 131 ? -11.084 -8.016 8.730 1.00 96.56 131 ASP A CA 1
ATOM 1076 C C . ASP A 1 131 ? -12.427 -7.608 8.080 1.00 96.56 131 ASP A C 1
ATOM 1078 O O . ASP A 1 131 ? -13.475 -8.043 8.562 1.00 96.56 131 ASP A O 1
ATOM 1082 N N . ASP A 1 132 ? -12.407 -6.817 6.995 1.00 97.00 132 ASP A N 1
ATOM 1083 C CA . ASP A 1 132 ? -13.597 -6.292 6.291 1.00 97.00 132 ASP A CA 1
ATOM 1084 C C . ASP A 1 132 ? -14.575 -5.566 7.242 1.00 97.00 132 ASP A C 1
ATOM 1086 O O . ASP A 1 132 ? -15.797 -5.743 7.198 1.00 97.00 132 ASP A O 1
ATOM 1090 N N . ASP A 1 133 ? -14.029 -4.790 8.188 1.00 96.31 133 ASP A N 1
ATOM 1091 C CA . ASP A 1 133 ? -14.791 -4.120 9.248 1.00 96.31 133 ASP A CA 1
ATOM 1092 C C . ASP A 1 133 ? -14.589 -2.597 9.319 1.00 96.31 133 ASP A C 1
ATOM 1094 O O . ASP A 1 133 ? -15.134 -1.934 10.219 1.00 96.31 133 ASP A O 1
ATOM 1098 N N . GLY A 1 134 ? -13.857 -2.042 8.351 1.00 95.12 134 GLY A N 1
ATOM 1099 C CA . GLY A 1 134 ? -13.477 -0.639 8.271 1.00 95.12 134 GLY A CA 1
ATOM 1100 C C . GLY A 1 134 ? -12.376 -0.266 9.259 1.00 95.12 134 GLY A C 1
ATOM 1101 O O . GLY A 1 134 ? -12.381 0.861 9.762 1.00 95.12 134 GLY A O 1
ATOM 1102 N N . LEU A 1 135 ? -11.456 -1.190 9.569 1.00 96.44 135 LEU A N 1
ATOM 1103 C CA . LEU A 1 135 ? -10.375 -1.013 10.548 1.00 96.44 135 LEU A CA 1
ATOM 1104 C C . LEU A 1 135 ? -10.861 -0.708 11.974 1.00 96.44 135 LEU A C 1
ATOM 1106 O O . LEU A 1 135 ? -10.153 -0.051 12.748 1.00 96.44 135 LEU A O 1
ATOM 1110 N N . ARG A 1 136 ? -12.050 -1.177 12.365 1.00 93.75 136 ARG A N 1
ATOM 1111 C CA . ARG A 1 136 ? -12.737 -0.741 13.597 1.00 93.75 136 ARG A CA 1
ATOM 1112 C C . ARG A 1 136 ? -11.903 -0.950 14.857 1.00 93.75 136 ARG A C 1
ATOM 1114 O O . ARG A 1 136 ? -11.970 -0.146 15.782 1.00 93.75 136 ARG A O 1
ATOM 1121 N N . ALA A 1 137 ? -11.133 -2.035 14.903 1.00 94.06 137 ALA A N 1
ATOM 1122 C CA . ALA A 1 137 ? -10.249 -2.357 16.022 1.00 94.06 137 ALA A CA 1
ATOM 1123 C C . ALA A 1 137 ? -8.816 -1.811 15.867 1.00 94.06 137 ALA A C 1
ATOM 1125 O O . ALA A 1 137 ? -7.995 -1.994 16.768 1.00 94.06 137 ALA A O 1
ATOM 1126 N N . LYS A 1 138 ? -8.486 -1.193 14.726 1.00 95.50 138 LYS A N 1
ATOM 1127 C CA . LYS A 1 138 ? -7.124 -0.765 14.369 1.00 95.50 138 LYS A CA 1
ATOM 1128 C C . LYS A 1 138 ? -6.916 0.738 14.467 1.00 95.50 138 LYS A C 1
ATOM 1130 O O . LYS A 1 138 ? -5.802 1.161 14.768 1.00 95.50 138 LYS A O 1
ATOM 1135 N N . VAL A 1 139 ? -7.964 1.532 14.255 1.00 95.12 139 VAL A N 1
ATOM 1136 C CA . VAL A 1 139 ? -7.901 2.998 14.327 1.00 95.12 139 VAL A CA 1
ATOM 1137 C C . VAL A 1 139 ? -8.776 3.548 15.460 1.00 95.12 139 VAL A C 1
ATOM 1139 O O . VAL A 1 139 ? -9.756 2.908 15.846 1.00 95.12 139 VAL A O 1
ATOM 1142 N N . PRO A 1 140 ? -8.452 4.728 16.026 1.00 94.50 140 PRO A N 1
ATOM 1143 C CA . PRO A 1 140 ? -9.298 5.374 17.025 1.00 94.50 140 PRO A CA 1
ATOM 1144 C C . PRO A 1 140 ? -10.719 5.638 16.514 1.00 94.50 140 PRO A C 1
ATOM 1146 O O . PRO A 1 140 ? -10.925 5.942 15.336 1.00 94.50 140 PRO A O 1
ATOM 1149 N N . GLU A 1 141 ? -11.699 5.598 17.415 1.00 93.44 141 GLU A N 1
ATOM 1150 C CA . GLU A 1 141 ? -13.081 5.950 17.086 1.00 93.44 141 GLU A CA 1
ATOM 1151 C C . GLU A 1 141 ? -13.173 7.379 16.523 1.00 93.44 141 GLU A C 1
ATOM 1153 O O . GLU A 1 141 ? -12.540 8.308 17.027 1.00 93.44 141 GLU A O 1
ATOM 1158 N N . GLY A 1 142 ? -13.959 7.554 15.458 1.00 92.44 142 GLY A N 1
ATOM 1159 C CA . GLY A 1 142 ? -14.118 8.837 14.768 1.00 92.44 142 GLY A CA 1
ATOM 1160 C C . GLY A 1 142 ? -13.036 9.148 13.727 1.00 92.44 142 GLY A C 1
ATOM 1161 O O . GLY A 1 142 ? -13.152 10.160 13.034 1.00 92.44 142 GLY A O 1
ATOM 1162 N N . THR A 1 143 ? -12.024 8.287 13.570 1.00 94.94 143 THR A N 1
ATOM 1163 C CA . THR A 1 143 ? -11.041 8.410 12.483 1.00 94.94 143 THR A CA 1
ATOM 1164 C C . THR A 1 143 ? -11.730 8.259 11.128 1.00 94.94 143 THR A C 1
ATOM 1166 O O . THR A 1 143 ? -12.581 7.388 10.940 1.00 94.94 143 THR A O 1
ATOM 1169 N N . ARG A 1 144 ? -11.373 9.112 10.163 1.00 95.44 144 ARG A N 1
ATOM 1170 C CA . ARG A 1 144 ? -11.921 9.038 8.805 1.00 95.44 144 ARG A CA 1
ATOM 1171 C C . ARG A 1 144 ? -11.217 7.934 8.026 1.00 95.44 144 ARG A C 1
ATOM 1173 O O . ARG A 1 144 ? -10.021 8.033 7.767 1.00 95.44 144 ARG A O 1
ATOM 1180 N N . VAL A 1 145 ? -11.992 6.928 7.633 1.00 96.25 145 VAL A N 1
ATOM 1181 C CA . VAL A 1 145 ? -11.561 5.802 6.799 1.00 96.25 145 VAL A CA 1
ATOM 1182 C C . VAL A 1 145 ? -12.412 5.788 5.533 1.00 96.25 145 VAL A C 1
ATOM 1184 O O . VAL A 1 145 ? -13.630 5.957 5.609 1.00 96.25 145 VAL A O 1
ATOM 1187 N N . LEU A 1 146 ? -11.779 5.639 4.372 1.00 96.75 146 LEU A N 1
ATOM 1188 C CA . LEU A 1 146 ? -12.454 5.554 3.076 1.00 96.75 146 LEU A CA 1
ATOM 1189 C C . LEU A 1 146 ? -11.930 4.347 2.307 1.00 96.75 146 LEU A C 1
ATOM 1191 O O . LEU A 1 146 ? -10.721 4.216 2.135 1.00 96.75 146 LEU A O 1
ATOM 1195 N N . GLU A 1 147 ? -12.828 3.512 1.802 1.00 96.62 147 GLU A N 1
ATOM 1196 C CA . GLU A 1 147 ? -12.475 2.470 0.837 1.00 96.62 147 GLU A CA 1
ATOM 1197 C C . GLU A 1 147 ? -11.949 3.092 -0.457 1.00 96.62 147 GLU A C 1
ATOM 1199 O O . GLU A 1 147 ? -12.469 4.105 -0.944 1.00 96.62 147 GLU A O 1
ATOM 1204 N N . VAL A 1 148 ? -10.897 2.493 -1.010 1.00 96.50 148 VAL A N 1
ATOM 1205 C CA . VAL A 1 148 ? -10.267 2.949 -2.247 1.00 96.50 148 VAL A CA 1
ATOM 1206 C C . VAL A 1 148 ? -9.895 1.779 -3.139 1.00 96.50 148 VAL A C 1
ATOM 1208 O O . VAL A 1 148 ? -9.546 0.696 -2.686 1.00 96.50 148 VAL A O 1
ATOM 1211 N N . GLU A 1 149 ? -9.868 2.042 -4.439 1.00 95.19 149 GLU A N 1
ATOM 1212 C CA . GLU A 1 149 ? -9.290 1.128 -5.414 1.00 95.19 149 GLU A CA 1
ATOM 1213 C C . GLU A 1 149 ? -7.927 1.650 -5.863 1.00 95.19 149 GLU A C 1
ATOM 1215 O O . GLU A 1 149 ? -7.771 2.826 -6.210 1.00 95.19 149 GLU A O 1
ATOM 1220 N N . LEU A 1 150 ? -6.937 0.765 -5.936 1.00 94.69 150 LEU A N 1
ATOM 1221 C CA . LEU A 1 150 ? -5.616 1.108 -6.454 1.00 94.69 150 LEU A CA 1
ATOM 1222 C C . LEU A 1 150 ? -5.486 0.602 -7.885 1.00 94.69 150 LEU A C 1
ATOM 1224 O O . LEU A 1 150 ? -5.529 -0.596 -8.134 1.00 94.69 150 LEU A O 1
ATOM 1228 N N . TRP A 1 151 ? -5.294 1.509 -8.837 1.00 92.25 151 TRP A N 1
ATOM 1229 C CA . TRP A 1 151 ? -5.209 1.167 -10.256 1.00 92.25 151 TRP A CA 1
ATOM 1230 C C . TRP A 1 151 ? -3.758 1.175 -10.732 1.00 92.25 151 TRP A C 1
ATOM 1232 O O . TRP A 1 151 ? -3.096 2.218 -10.710 1.00 92.25 151 TRP A O 1
ATOM 1242 N N . ARG A 1 152 ? -3.262 0.043 -11.244 1.00 89.25 152 ARG A N 1
ATOM 1243 C CA . ARG A 1 152 ? -1.941 -0.002 -11.878 1.00 89.25 152 ARG A CA 1
ATOM 1244 C C . ARG A 1 152 ? -1.992 0.708 -13.227 1.00 89.25 152 ARG A C 1
ATOM 1246 O O . ARG A 1 152 ? -2.708 0.312 -14.145 1.00 89.25 152 ARG A O 1
ATOM 1253 N N . ARG A 1 153 ? -1.149 1.730 -13.382 1.00 85.31 153 ARG A N 1
ATOM 1254 C CA . ARG A 1 153 ? -0.916 2.413 -14.659 1.00 85.31 153 ARG A CA 1
ATOM 1255 C C . ARG A 1 153 ? 0.548 2.320 -15.037 1.00 85.31 153 ARG A C 1
ATOM 1257 O O . ARG A 1 153 ? 1.411 2.861 -14.353 1.00 85.31 153 ARG A O 1
ATOM 1264 N N . GLU A 1 154 ? 0.827 1.653 -16.147 1.00 79.69 154 GLU A N 1
ATOM 1265 C CA . GLU A 1 154 ? 2.187 1.584 -16.667 1.00 79.69 154 GLU A CA 1
ATOM 1266 C C . GLU A 1 154 ? 2.609 2.954 -17.199 1.00 79.69 154 GLU A C 1
ATOM 1268 O O . GLU A 1 154 ? 1.917 3.567 -18.022 1.00 79.69 154 GLU A O 1
ATOM 1273 N N . LYS A 1 155 ? 3.764 3.451 -16.741 1.00 69.50 155 LYS A N 1
ATOM 1274 C CA . LYS A 1 155 ? 4.357 4.651 -17.332 1.00 69.50 155 LYS A CA 1
ATOM 1275 C C . LYS A 1 155 ? 4.666 4.351 -18.796 1.00 69.50 155 LYS A C 1
ATOM 1277 O O . LYS A 1 155 ? 5.419 3.433 -19.110 1.00 69.50 155 LYS A O 1
ATOM 1282 N N . ARG A 1 156 ? 4.101 5.150 -19.705 1.00 62.84 156 ARG A N 1
ATOM 1283 C CA . ARG A 1 156 ? 4.436 5.069 -21.130 1.00 62.84 156 ARG A CA 1
ATOM 1284 C C . ARG A 1 156 ? 5.920 5.381 -21.298 1.00 62.84 156 ARG A C 1
ATOM 1286 O O . ARG A 1 156 ? 6.334 6.527 -21.136 1.00 62.84 156 ARG A O 1
ATOM 1293 N N . TRP A 1 157 ? 6.709 4.371 -21.645 1.00 53.38 157 TRP A N 1
ATOM 1294 C CA . TRP A 1 157 ? 8.105 4.560 -22.010 1.00 53.38 157 TRP A CA 1
ATOM 1295 C C . TRP A 1 157 ? 8.186 5.416 -23.280 1.00 53.38 157 TRP A C 1
ATOM 1297 O O . TRP A 1 157 ? 7.810 4.976 -24.371 1.00 53.38 157 TRP A O 1
ATOM 1307 N N 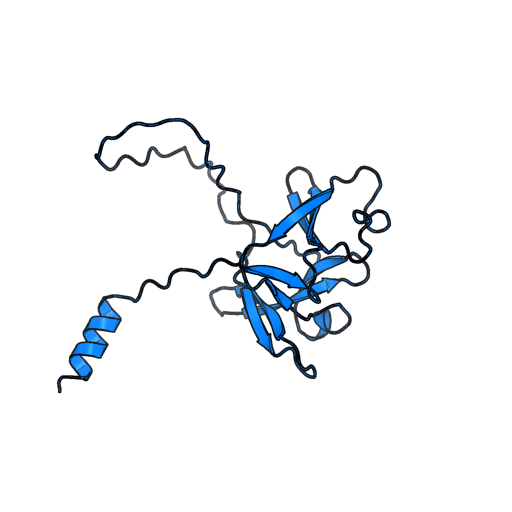. LYS A 1 158 ? 8.688 6.648 -23.166 1.00 52.75 158 LYS A N 1
ATOM 1308 C CA . LYS A 1 158 ? 9.129 7.409 -24.338 1.00 52.75 158 LYS A CA 1
ATOM 1309 C C . LYS A 1 158 ? 10.497 6.850 -24.724 1.00 52.75 158 LYS A C 1
ATOM 1311 O O . LYS A 1 158 ? 11.483 7.145 -24.060 1.00 52.75 158 LYS A O 1
ATOM 1316 N N . LYS A 1 159 ? 10.563 6.003 -25.762 1.00 52.03 159 LYS A N 1
ATOM 1317 C CA . LYS A 1 159 ? 11.858 5.602 -26.343 1.00 52.03 159 LYS A CA 1
ATOM 1318 C C . LYS A 1 159 ? 12.586 6.880 -26.739 1.00 52.03 159 LYS A C 1
ATOM 1320 O O . LYS A 1 159 ? 12.042 7.615 -27.562 1.00 52.03 159 LYS A O 1
ATOM 1325 N N . ASP A 1 160 ? 13.766 7.118 -26.172 1.00 66.62 160 ASP A N 1
ATOM 1326 C CA . ASP A 1 160 ? 14.624 8.220 -26.594 1.00 66.62 160 ASP A CA 1
ATOM 1327 C C . ASP A 1 160 ? 14.831 8.101 -28.118 1.00 66.62 160 ASP A C 1
ATOM 1329 O O . ASP A 1 160 ? 15.358 7.082 -28.592 1.00 66.62 160 ASP A O 1
ATOM 1333 N N . PRO A 1 161 ? 14.343 9.069 -28.915 1.00 65.19 161 PRO A N 1
ATOM 1334 C CA . PRO A 1 161 ? 14.452 9.005 -30.366 1.00 65.19 161 PRO A CA 1
ATOM 1335 C C . PRO A 1 161 ? 15.915 8.920 -30.827 1.00 65.19 161 PRO A C 1
ATOM 1337 O O . PRO A 1 161 ? 16.178 8.320 -31.871 1.00 65.19 161 PRO A O 1
ATOM 1340 N N . VAL A 1 162 ? 16.861 9.429 -30.030 1.00 68.81 162 VAL A N 1
ATOM 1341 C CA . VAL A 1 162 ? 18.298 9.398 -30.319 1.00 68.81 162 VAL A CA 1
ATOM 1342 C C . VAL A 1 162 ? 18.858 7.980 -30.189 1.00 68.81 162 VAL A C 1
ATOM 1344 O O . VAL A 1 162 ? 19.555 7.517 -31.093 1.00 68.81 162 VAL A O 1
ATOM 1347 N N . LEU A 1 163 ? 18.498 7.241 -29.132 1.00 65.19 163 LEU A N 1
ATOM 1348 C CA . LEU A 1 163 ? 18.912 5.838 -28.971 1.00 65.19 163 LEU A CA 1
ATOM 1349 C C . LEU A 1 163 ? 18.376 4.959 -30.111 1.00 65.19 163 LEU A C 1
ATOM 1351 O O . LEU A 1 163 ? 19.113 4.136 -30.649 1.00 65.19 163 LEU A O 1
ATOM 1355 N N . ARG A 1 164 ? 17.134 5.192 -30.566 1.00 62.06 164 ARG A N 1
ATOM 1356 C CA . ARG A 1 164 ? 16.552 4.466 -31.712 1.00 62.06 164 ARG A CA 1
ATOM 1357 C C . ARG A 1 164 ? 17.335 4.704 -33.007 1.00 62.06 164 ARG A C 1
ATOM 1359 O O . ARG A 1 164 ? 17.573 3.755 -33.750 1.00 62.06 164 ARG A O 1
ATOM 1366 N N . GLN A 1 165 ? 17.723 5.950 -33.287 1.00 66.00 165 GLN A N 1
ATOM 1367 C CA . GLN A 1 165 ? 18.518 6.274 -34.477 1.00 66.00 165 GLN A CA 1
ATOM 1368 C C . GLN A 1 165 ? 19.899 5.611 -34.426 1.00 66.00 165 GLN A C 1
ATOM 1370 O O . GLN A 1 165 ? 20.357 5.075 -35.433 1.00 66.00 165 GLN A O 1
ATOM 1375 N N . GLN A 1 166 ? 20.533 5.575 -33.251 1.00 67.81 166 GLN A N 1
ATOM 1376 C CA . GLN A 1 166 ? 21.820 4.903 -33.068 1.00 67.81 166 GLN A CA 1
ATOM 1377 C C . GLN A 1 166 ? 21.720 3.377 -33.218 1.00 67.81 166 GLN A C 1
ATOM 1379 O O . GLN A 1 166 ? 22.618 2.763 -33.790 1.00 67.81 166 GLN A O 1
ATOM 1384 N N . GLU A 1 167 ? 20.640 2.749 -32.747 1.00 72.06 167 GLU A N 1
ATOM 1385 C CA . GLU A 1 167 ? 20.403 1.309 -32.923 1.00 72.06 167 GLU A CA 1
ATOM 1386 C C . GLU A 1 167 ? 20.111 0.935 -34.384 1.00 72.06 167 GLU A C 1
ATOM 1388 O O . GLU A 1 167 ? 20.650 -0.053 -34.882 1.00 72.06 167 GLU A O 1
ATOM 1393 N N . GLN A 1 168 ? 19.317 1.740 -35.098 1.00 66.75 168 GLN A N 1
ATOM 1394 C CA . GLN A 1 168 ? 19.024 1.522 -36.522 1.00 66.75 168 GLN A CA 1
ATOM 1395 C C . GLN A 1 168 ? 20.266 1.711 -37.405 1.00 66.75 168 GLN A C 1
ATOM 1397 O O . GLN A 1 168 ? 20.493 0.929 -38.330 1.00 66.75 168 GLN A O 1
ATOM 1402 N N . ALA A 1 169 ? 21.113 2.693 -37.083 1.00 66.44 169 ALA A N 1
ATOM 1403 C CA . ALA A 1 169 ? 22.381 2.904 -37.778 1.00 66.44 169 ALA A CA 1
ATOM 1404 C C . ALA A 1 169 ? 23.344 1.711 -37.616 1.00 66.44 169 ALA A C 1
ATOM 1406 O O . ALA A 1 169 ? 24.046 1.362 -38.560 1.00 66.44 169 ALA A O 1
ATOM 1407 N N . LYS A 1 170 ? 23.337 1.040 -36.454 1.00 65.88 170 LYS A N 1
ATOM 1408 C CA . LYS A 1 170 ? 24.190 -0.130 -36.175 1.00 65.88 170 LYS A CA 1
ATOM 1409 C C . LYS A 1 170 ? 23.728 -1.428 -36.845 1.00 65.88 170 LYS A C 1
ATOM 1411 O O . LYS A 1 170 ? 24.542 -2.324 -37.000 1.00 65.88 170 LYS A O 1
ATOM 1416 N N . GLN A 1 171 ? 22.454 -1.549 -37.223 1.00 59.44 171 GLN A N 1
ATOM 1417 C CA . GLN A 1 171 ? 21.918 -2.748 -37.893 1.00 59.44 171 GLN A CA 1
ATOM 1418 C C . GLN A 1 171 ? 22.053 -2.713 -39.423 1.00 59.44 171 GLN A C 1
ATOM 1420 O O . GLN A 1 171 ? 21.782 -3.712 -40.081 1.00 59.44 171 GLN A O 1
ATOM 1425 N N . THR A 1 172 ? 22.454 -1.572 -39.990 1.00 56.41 172 THR A N 1
ATOM 1426 C CA . THR A 1 172 ? 22.544 -1.365 -41.448 1.00 56.41 172 THR A CA 1
ATOM 1427 C C . THR A 1 172 ? 23.998 -1.385 -41.955 1.00 56.41 172 THR A C 1
ATOM 1429 O O . THR A 1 172 ? 24.257 -1.020 -43.098 1.00 56.41 172 THR A O 1
ATOM 1432 N N . THR A 1 173 ? 24.957 -1.788 -41.114 1.00 49.22 173 THR A N 1
ATOM 1433 C CA . THR A 1 173 ? 26.383 -1.967 -41.461 1.00 49.22 173 THR A CA 1
ATOM 1434 C C . THR A 1 173 ? 26.774 -3.418 -41.241 1.00 49.22 173 THR A C 1
ATOM 1436 O O . THR A 1 173 ? 27.502 -3.960 -42.099 1.00 49.22 173 THR A O 1
#

pLDDT: mean 77.98, std 24.16, range [26.7, 98.38]

Foldseek 3Di:
DDDFQDDPDDPPPDDDDDDDDDDDDDPPDDPDPPDPPPDFDHFDWDWDPLPPDPATFIWGFRDVVVTDIWTWFQAQQQQFTDTHHSVVRVVGQGANWFADPPQRWIDGVNDQQKKWWPPDDVDIGIGGPPPPPQCPVRDDPPIDIGRDIHGDDDDPDPDPVVVVVVVVVVVVD

Radius of gyration: 20.55 Å; chains: 1; bounding box: 46×50×58 Å

InterPro domains:
  IPR060185 Beta-trefoil domain, fungi [PF28325] (33-155)

Sequence (173 aa):
MTVQLYVDKPVAKSKDLYSDYDHDDNDQRYEQSADTSPFGHPFAGYFLPYPDTKYEGLVSTISDDPPMLNWIYIDKQTYEVKYGLRVDAQPNMTGPWDCTRQDHRMTLDGWEGFVVVEEDRGLWALYFDCDDDGLRAKVPEGTRVLEVELWRREKRWKKDPVLRQQEQAKQTT

Organism: NCBI:txid856822